Protein AF-A0A834BDW5-F1 (afdb_monomer)

Sequence (111 aa):
MMTVYPLLGYLARVQLLGHVFGDVYPSVFHVLVLNLLIVGAGVLTACFYPNIGGIIRYSGAACGLAFVFVYPALTYILALRQEGRLTWPRLLAHVAIIVLGLANLIVQFFL

Secondary structure (DSSP, 8-state):
-TTHHHHHHHHHHHHHHHHHHSSS-S-HHHHHHHHHHHHHHHHHHHHH---HHHHHHHHHHHHHIIIIIIHHHHHHHHHHHHTT---HHHHHHHHHHHHHHHHHHHHHHH-

Structure (mmCIF, N/CA/C/O backbone):
data_AF-A0A834BDW5-F1
#
_entry.id   AF-A0A834BDW5-F1
#
loop_
_atom_site.group_PDB
_atom_site.id
_atom_site.type_symbol
_atom_site.label_atom_id
_atom_site.label_alt_id
_atom_site.label_comp_id
_atom_site.label_asym_id
_atom_site.label_entity_id
_atom_site.label_seq_id
_atom_site.pdbx_PDB_ins_code
_atom_site.Cartn_x
_atom_site.Cartn_y
_atom_site.Cartn_z
_atom_site.occupancy
_atom_site.B_iso_or_equiv
_atom_site.auth_seq_id
_atom_site.auth_comp_id
_atom_site.auth_asym_id
_atom_site.auth_atom_id
_atom_site.pdbx_PDB_model_num
ATOM 1 N N . MET A 1 1 ? 20.596 3.067 -2.665 1.00 66.50 1 MET A N 1
ATOM 2 C CA . MET A 1 1 ? 19.488 2.267 -3.241 1.00 66.50 1 MET A CA 1
ATOM 3 C C . MET A 1 1 ? 19.909 0.874 -3.706 1.00 66.50 1 MET A C 1
ATOM 5 O O . MET A 1 1 ? 19.117 -0.040 -3.532 1.00 66.50 1 MET A O 1
ATOM 9 N N . MET A 1 2 ? 21.134 0.674 -4.211 1.00 78.12 2 MET A N 1
ATOM 10 C CA . MET A 1 2 ? 21.597 -0.626 -4.739 1.00 78.12 2 MET A CA 1
ATOM 11 C C . MET A 1 2 ? 21.496 -1.811 -3.760 1.00 78.12 2 MET A C 1
ATOM 13 O O . MET A 1 2 ? 21.253 -2.928 -4.191 1.00 78.12 2 MET A O 1
ATOM 17 N N . THR A 1 3 ? 21.634 -1.583 -2.452 1.00 83.38 3 THR A N 1
ATOM 18 C CA . THR A 1 3 ? 21.547 -2.640 -1.426 1.00 83.38 3 THR A CA 1
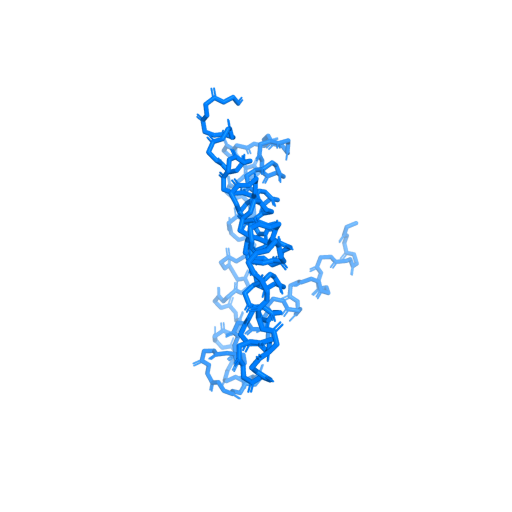ATOM 19 C C . THR A 1 3 ? 20.142 -2.833 -0.851 1.00 83.38 3 THR A C 1
ATOM 21 O O . THR A 1 3 ? 19.814 -3.916 -0.382 1.00 83.38 3 THR A O 1
ATOM 24 N N . VAL A 1 4 ? 19.291 -1.804 -0.910 1.00 88.69 4 VAL A N 1
ATOM 25 C CA . VAL A 1 4 ? 17.928 -1.832 -0.345 1.00 88.69 4 VAL A CA 1
ATOM 26 C C . VAL A 1 4 ? 16.918 -2.357 -1.364 1.00 88.69 4 VAL A C 1
ATOM 28 O O . VAL A 1 4 ? 15.979 -3.061 -1.003 1.00 88.69 4 VAL A O 1
ATOM 31 N N . TYR A 1 5 ? 17.125 -2.061 -2.649 1.00 86.06 5 TYR A N 1
ATOM 32 C CA . TYR A 1 5 ? 16.224 -2.485 -3.719 1.00 86.06 5 TYR A CA 1
ATOM 33 C C . TYR A 1 5 ? 16.067 -4.016 -3.817 1.00 86.06 5 TYR A C 1
ATOM 35 O O . TYR A 1 5 ? 14.925 -4.476 -3.866 1.00 86.06 5 TYR A O 1
ATOM 43 N N . PRO A 1 6 ? 17.142 -4.832 -3.745 1.00 85.75 6 PRO A N 1
ATOM 44 C CA . PRO A 1 6 ? 17.005 -6.289 -3.747 1.00 85.75 6 PRO A CA 1
ATOM 45 C C . PRO A 1 6 ? 16.208 -6.816 -2.549 1.00 85.75 6 PRO A C 1
ATOM 47 O O . PRO A 1 6 ? 15.434 -7.759 -2.690 1.00 85.75 6 PRO A O 1
ATOM 50 N N . LEU A 1 7 ? 16.359 -6.187 -1.378 1.00 87.25 7 LEU A N 1
ATOM 51 C CA . LEU A 1 7 ? 15.644 -6.578 -0.164 1.00 87.25 7 LEU A CA 1
ATOM 52 C C . LEU A 1 7 ? 14.143 -6.270 -0.267 1.00 87.25 7 LEU A C 1
ATOM 54 O O . LEU A 1 7 ? 13.320 -7.126 0.050 1.00 87.25 7 LEU A O 1
ATOM 58 N N . LEU A 1 8 ? 13.775 -5.091 -0.779 1.00 86.56 8 LEU A N 1
ATOM 59 C CA . LEU A 1 8 ? 12.374 -4.740 -1.041 1.00 86.56 8 LEU A CA 1
ATOM 60 C C . LEU A 1 8 ? 11.747 -5.645 -2.112 1.00 86.56 8 LEU A C 1
ATOM 62 O O . LEU A 1 8 ? 10.621 -6.109 -1.939 1.00 86.56 8 LEU A O 1
ATOM 66 N N . GLY A 1 9 ? 12.489 -5.949 -3.183 1.00 84.44 9 GLY A N 1
ATOM 67 C CA . GLY A 1 9 ? 12.050 -6.892 -4.214 1.00 84.44 9 GLY A CA 1
ATOM 68 C C . GLY A 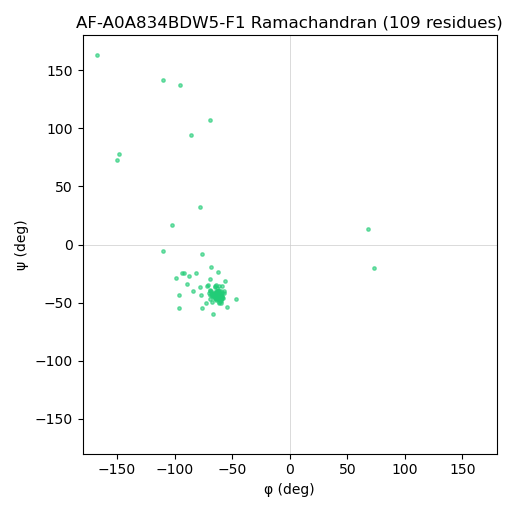1 9 ? 11.818 -8.298 -3.656 1.00 84.44 9 GLY A C 1
ATOM 69 O O . GLY A 1 9 ? 10.817 -8.939 -3.976 1.00 84.44 9 GLY A O 1
ATOM 70 N N . TYR A 1 10 ? 12.690 -8.758 -2.755 1.00 84.50 10 TYR A N 1
ATOM 71 C CA . TYR A 1 10 ? 12.510 -10.032 -2.063 1.00 84.50 10 TYR A CA 1
ATOM 72 C C . TYR A 1 10 ? 11.249 -10.048 -1.185 1.00 84.50 10 TYR A C 1
ATOM 74 O O . TYR A 1 10 ? 10.481 -11.008 -1.250 1.00 84.50 10 TYR A O 1
ATOM 82 N N . LEU A 1 11 ? 10.990 -8.985 -0.414 1.00 86.06 11 LEU A N 1
ATOM 83 C CA . LEU A 1 11 ? 9.781 -8.872 0.413 1.00 86.06 11 LEU A CA 1
ATOM 84 C C . LEU A 1 11 ? 8.502 -8.918 -0.434 1.00 86.06 11 LEU A C 1
ATOM 86 O O . LEU A 1 11 ? 7.605 -9.709 -0.139 1.00 86.06 11 LEU A O 1
ATOM 90 N N . ALA A 1 12 ? 8.451 -8.138 -1.518 1.00 83.19 12 ALA A N 1
ATOM 91 C CA . ALA A 1 12 ? 7.312 -8.126 -2.435 1.00 83.19 12 ALA A CA 1
ATOM 92 C C . ALA A 1 12 ? 7.067 -9.511 -3.051 1.00 83.19 12 ALA A C 1
ATOM 94 O O . ALA A 1 12 ? 5.930 -9.980 -3.109 1.00 83.19 12 ALA A O 1
ATOM 95 N N . ARG A 1 13 ? 8.141 -10.205 -3.451 1.00 82.12 13 ARG A N 1
ATOM 96 C CA . ARG A 1 13 ? 8.068 -11.569 -3.984 1.00 82.12 13 ARG A CA 1
ATOM 97 C C . ARG A 1 13 ? 7.458 -12.541 -2.978 1.00 82.12 13 ARG A C 1
ATOM 99 O O . ARG A 1 13 ? 6.564 -13.294 -3.346 1.00 82.12 13 ARG A O 1
ATOM 106 N N . VAL A 1 14 ? 7.955 -12.557 -1.740 1.00 81.50 14 VAL A N 1
ATOM 107 C CA . VAL A 1 14 ? 7.484 -13.488 -0.700 1.00 81.50 14 VAL A CA 1
ATOM 108 C C . VAL A 1 14 ? 6.013 -13.238 -0.373 1.00 81.50 14 VAL A C 1
ATOM 110 O O . VAL A 1 14 ? 5.251 -14.193 -0.259 1.00 81.50 14 VAL A O 1
ATOM 113 N N . GLN A 1 15 ? 5.597 -11.972 -0.285 1.00 82.44 15 GLN A N 1
ATOM 114 C CA . GLN A 1 15 ? 4.205 -11.612 -0.007 1.00 82.44 15 GLN A CA 1
ATOM 115 C C . GLN A 1 15 ? 3.263 -11.984 -1.161 1.00 82.44 15 GLN A C 1
ATOM 117 O O . GLN A 1 15 ? 2.207 -12.564 -0.919 1.00 82.44 15 GLN A O 1
ATOM 122 N N . LEU A 1 16 ? 3.645 -11.703 -2.412 1.00 78.50 16 LEU A N 1
ATOM 123 C CA . LEU A 1 16 ? 2.811 -12.000 -3.581 1.00 78.50 16 LEU A CA 1
ATOM 124 C C . LEU A 1 16 ? 2.755 -13.498 -3.893 1.00 78.50 16 LEU A C 1
ATOM 126 O O . LEU A 1 16 ? 1.667 -14.046 -4.045 1.00 78.50 16 LEU A O 1
ATOM 130 N N . LEU A 1 17 ? 3.904 -14.177 -3.968 1.00 77.06 17 LEU A N 1
ATOM 131 C CA . LEU A 1 17 ? 3.938 -15.610 -4.282 1.00 77.06 17 LEU A CA 1
ATOM 132 C C . LEU A 1 17 ? 3.356 -16.446 -3.143 1.00 77.06 17 LEU A C 1
ATOM 134 O O . LEU A 1 17 ? 2.587 -17.362 -3.417 1.00 77.06 17 LEU A O 1
ATOM 138 N N . GLY A 1 18 ? 3.633 -16.088 -1.886 1.00 75.12 18 GLY A N 1
ATOM 139 C CA . GLY A 1 18 ? 3.048 -16.772 -0.735 1.00 75.12 18 GLY A CA 1
ATOM 140 C C . GLY A 1 18 ? 1.525 -16.634 -0.675 1.00 75.12 18 GLY A C 1
ATOM 141 O O . GLY A 1 18 ? 0.845 -17.601 -0.349 1.00 75.12 18 GLY A O 1
ATOM 142 N N . HIS A 1 19 ? 0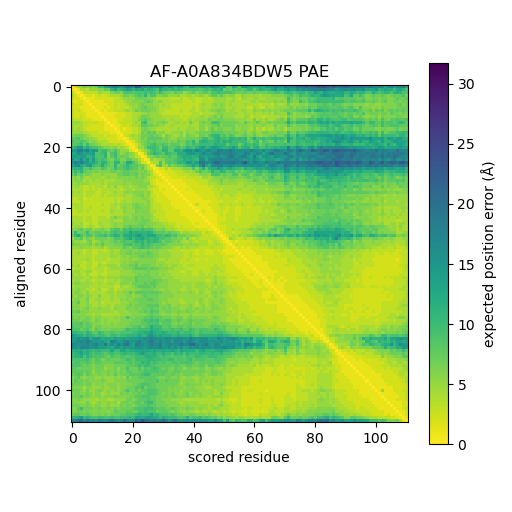.968 -15.472 -1.038 1.00 76.88 19 HIS A N 1
ATOM 143 C CA . HIS A 1 19 ? -0.485 -15.281 -1.036 1.00 76.88 19 HIS A CA 1
ATOM 144 C C . HIS A 1 19 ? -1.187 -15.923 -2.243 1.00 76.88 19 HIS A C 1
ATOM 146 O O . HIS A 1 19 ? -2.284 -16.451 -2.092 1.00 76.88 19 HIS A O 1
ATOM 152 N N . VAL A 1 20 ? -0.572 -15.894 -3.433 1.00 75.44 20 VAL A N 1
ATOM 153 C CA . VAL A 1 20 ? -1.190 -16.408 -4.671 1.00 75.44 20 VAL A CA 1
ATOM 154 C C . VAL A 1 20 ? -1.005 -17.918 -4.834 1.00 75.44 20 VAL A C 1
ATOM 156 O O . VAL A 1 20 ? -1.929 -18.598 -5.269 1.00 75.44 20 VAL A O 1
ATOM 159 N N . PHE A 1 21 ? 0.173 -18.448 -4.501 1.00 68.31 21 PHE A N 1
ATOM 160 C CA . PHE A 1 21 ? 0.532 -19.847 -4.760 1.00 68.31 21 PHE A CA 1
ATOM 161 C C . PHE A 1 21 ? 0.638 -20.703 -3.494 1.00 68.31 21 PHE A C 1
ATOM 163 O O . PHE A 1 21 ? 0.838 -21.907 -3.611 1.00 68.31 21 PHE A O 1
ATOM 170 N N . GLY A 1 22 ? 0.526 -20.124 -2.293 1.00 67.75 22 GLY A N 1
ATOM 171 C CA . GLY A 1 22 ? 0.648 -20.846 -1.017 1.00 67.75 22 GLY A CA 1
ATOM 172 C C . GLY A 1 22 ? 2.079 -21.265 -0.656 1.00 67.75 22 GLY A C 1
ATOM 173 O O . GLY A 1 22 ? 2.378 -21.448 0.520 1.00 67.75 22 GLY A O 1
ATOM 174 N N . ASP A 1 23 ? 2.976 -21.330 -1.642 1.00 68.38 23 ASP A N 1
ATOM 175 C CA . ASP A 1 23 ? 4.394 -21.626 -1.473 1.00 68.38 23 ASP A CA 1
ATOM 176 C C . ASP A 1 23 ? 5.277 -20.403 -1.733 1.00 68.38 23 ASP A C 1
ATOM 178 O O . ASP A 1 23 ? 5.081 -19.616 -2.661 1.00 68.38 23 ASP A O 1
ATOM 182 N N . VAL A 1 24 ? 6.330 -20.272 -0.923 1.00 63.19 24 VAL A N 1
ATOM 183 C CA . VAL A 1 24 ? 7.291 -19.155 -0.988 1.00 63.19 24 VAL A CA 1
ATOM 184 C C . VAL A 1 24 ? 8.147 -19.203 -2.266 1.00 63.19 24 VAL A C 1
ATOM 186 O O . VAL A 1 24 ? 8.735 -18.193 -2.671 1.00 63.19 24 VAL A O 1
ATOM 189 N N . TYR A 1 25 ? 8.222 -20.365 -2.922 1.00 62.88 25 TYR A N 1
ATOM 190 C CA . TYR A 1 25 ? 9.007 -20.566 -4.137 1.00 62.88 25 TYR A CA 1
ATOM 191 C C . TYR A 1 25 ? 8.364 -21.605 -5.075 1.00 62.88 25 TYR A C 1
ATOM 193 O O . TYR A 1 25 ? 8.820 -22.744 -5.131 1.00 62.88 25 TYR A O 1
ATOM 201 N N . PRO A 1 26 ? 7.319 -21.232 -5.835 1.00 63.62 26 PRO A N 1
ATOM 202 C CA . PRO A 1 26 ? 6.621 -22.182 -6.697 1.00 63.62 26 PRO A CA 1
ATOM 203 C C . PRO A 1 26 ? 7.475 -22.620 -7.903 1.00 63.62 26 PRO A C 1
ATOM 205 O O . PRO A 1 26 ? 7.501 -23.796 -8.244 1.00 63.62 26 PRO A O 1
ATOM 208 N N . SER A 1 27 ? 8.212 -21.706 -8.558 1.00 73.06 27 SER A N 1
ATOM 209 C CA . SER A 1 27 ? 9.230 -22.057 -9.572 1.00 73.06 27 SER A CA 1
ATOM 210 C C . SER A 1 27 ? 10.135 -20.872 -9.946 1.00 73.06 27 SER A C 1
ATOM 212 O O . SER A 1 27 ? 9.761 -19.709 -9.768 1.00 73.06 27 SER A O 1
ATOM 214 N N . VAL A 1 28 ? 11.280 -21.167 -10.577 1.00 76.19 28 VAL A N 1
ATOM 215 C CA . VAL A 1 28 ? 12.218 -20.169 -11.133 1.00 76.19 28 VAL A CA 1
ATOM 216 C C . VAL A 1 28 ? 11.537 -19.251 -12.158 1.00 76.19 28 VAL A C 1
ATOM 218 O O . VAL A 1 28 ? 11.773 -18.045 -12.151 1.00 76.19 28 VAL A O 1
ATOM 221 N N . PHE A 1 29 ? 10.657 -19.794 -13.009 1.00 79.38 29 PHE A N 1
ATOM 222 C CA . PHE A 1 29 ? 9.988 -19.026 -14.066 1.00 79.38 29 PHE A CA 1
ATOM 223 C C . PHE A 1 29 ? 9.026 -17.978 -13.494 1.00 79.38 29 PHE A C 1
ATOM 225 O O . PHE A 1 29 ? 9.052 -16.822 -13.906 1.00 79.38 29 PHE A O 1
ATOM 232 N N . HIS A 1 30 ? 8.241 -18.351 -12.480 1.00 77.00 30 HIS A N 1
ATOM 233 C CA . HIS A 1 30 ? 7.305 -17.436 -11.818 1.00 77.00 30 HIS A CA 1
ATOM 234 C C . HIS A 1 30 ? 8.038 -16.274 -11.136 1.00 77.00 30 HIS A C 1
ATOM 236 O O . HIS A 1 30 ? 7.613 -15.122 -11.220 1.00 77.00 30 HIS A O 1
ATOM 242 N N . VAL A 1 31 ? 9.183 -16.564 -10.511 1.00 80.44 31 VAL A N 1
ATOM 243 C CA . VAL A 1 31 ? 10.035 -15.540 -9.894 1.00 80.44 31 VAL A CA 1
ATOM 244 C C . VAL A 1 31 ? 10.658 -14.621 -10.945 1.00 80.44 31 VAL A C 1
ATOM 246 O O . VAL A 1 31 ? 10.700 -13.407 -10.747 1.00 80.44 31 VAL A O 1
ATOM 249 N N . LEU A 1 32 ? 11.131 -15.178 -12.062 1.00 83.88 32 LEU A N 1
ATOM 250 C CA . LEU A 1 32 ? 11.765 -14.410 -13.131 1.00 83.88 32 LEU A CA 1
ATOM 251 C C . LEU A 1 32 ? 10.775 -13.460 -13.811 1.00 83.88 32 LEU A C 1
ATOM 253 O O . LEU A 1 32 ? 11.101 -12.290 -13.999 1.00 83.88 32 LEU A O 1
ATOM 257 N N . VAL A 1 33 ? 9.558 -13.927 -14.102 1.00 86.69 33 VAL A N 1
ATOM 258 C CA . VAL A 1 33 ? 8.487 -13.087 -14.660 1.00 86.69 33 VAL A CA 1
ATOM 259 C C . VAL A 1 33 ? 8.134 -11.949 -13.701 1.00 86.69 33 VAL A C 1
ATOM 261 O O . VAL A 1 33 ? 8.086 -10.795 -14.121 1.00 86.69 33 VAL A O 1
ATOM 264 N N . LEU A 1 34 ? 7.954 -12.235 -12.408 1.00 84.88 34 LEU A N 1
ATOM 265 C CA . LEU A 1 34 ? 7.614 -11.213 -11.414 1.00 84.88 34 LEU A CA 1
ATOM 266 C C . LEU A 1 34 ? 8.718 -10.153 -11.269 1.00 84.88 34 LEU A C 1
ATOM 268 O O . LEU A 1 34 ? 8.429 -8.958 -11.266 1.00 84.88 34 LEU A O 1
ATOM 272 N N . ASN A 1 35 ? 9.984 -10.570 -11.222 1.00 87.00 35 ASN A N 1
ATOM 273 C CA . ASN A 1 35 ? 11.111 -9.638 -11.172 1.00 87.00 35 ASN A CA 1
ATOM 274 C C . ASN A 1 35 ? 11.214 -8.791 -12.447 1.00 87.00 35 ASN A C 1
ATOM 276 O O . ASN A 1 35 ? 11.449 -7.585 -12.357 1.00 87.00 35 ASN A O 1
ATOM 280 N N . LEU A 1 36 ? 11.006 -9.394 -13.622 1.00 89.56 36 LEU A N 1
ATOM 281 C CA . LEU A 1 36 ? 11.017 -8.676 -14.895 1.00 89.56 36 LEU A CA 1
ATOM 282 C C . LEU A 1 36 ? 9.904 -7.623 -14.953 1.00 89.56 36 LEU A C 1
ATOM 284 O O . LEU A 1 36 ? 10.150 -6.510 -15.408 1.00 89.56 36 LEU A O 1
ATOM 288 N N . LEU A 1 37 ? 8.710 -7.943 -14.446 1.00 90.94 37 LEU A N 1
ATOM 289 C CA . LEU A 1 37 ? 7.594 -7.000 -14.364 1.00 90.94 37 LEU A CA 1
ATOM 290 C C . LEU A 1 37 ? 7.894 -5.829 -13.422 1.00 90.94 37 LEU A C 1
ATOM 292 O O . LEU A 1 37 ? 7.651 -4.684 -13.793 1.00 90.94 37 LEU A O 1
ATOM 296 N N . ILE A 1 38 ? 8.448 -6.089 -12.232 1.00 89.12 38 ILE A N 1
ATOM 297 C CA . ILE A 1 38 ? 8.779 -5.031 -11.260 1.00 89.12 38 I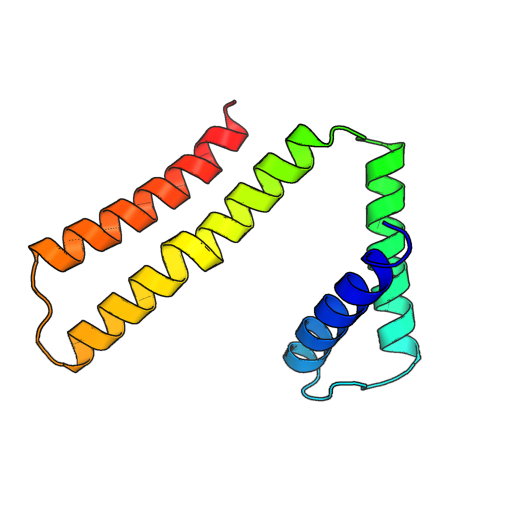LE A CA 1
ATOM 298 C C . ILE A 1 38 ? 9.849 -4.089 -11.823 1.00 89.12 38 ILE A C 1
ATOM 300 O O . ILE A 1 38 ? 9.692 -2.867 -11.771 1.00 89.12 38 ILE A O 1
ATOM 304 N N . VAL A 1 39 ? 10.928 -4.647 -12.379 1.00 91.19 39 VAL A N 1
ATOM 305 C CA . VAL A 1 39 ? 12.008 -3.850 -12.977 1.00 91.19 39 VAL A CA 1
ATOM 306 C C . VAL A 1 39 ? 11.498 -3.109 -14.214 1.00 91.19 39 VAL A C 1
ATOM 308 O O . VAL A 1 39 ? 11.745 -1.914 -14.349 1.00 91.19 39 VAL A O 1
ATOM 311 N N . GLY A 1 40 ? 10.737 -3.784 -15.078 1.00 92.56 40 GLY A N 1
ATOM 312 C CA . GLY A 1 40 ? 10.145 -3.200 -16.280 1.00 92.56 40 GLY A CA 1
ATOM 313 C C . GLY A 1 40 ? 9.209 -2.034 -15.970 1.00 92.56 40 GLY A C 1
ATOM 314 O O . GLY A 1 40 ? 9.356 -0.970 -16.565 1.00 92.56 40 GLY A O 1
ATOM 315 N N . ALA A 1 41 ? 8.310 -2.184 -14.993 1.00 90.88 41 ALA A N 1
ATOM 316 C CA . ALA A 1 41 ? 7.445 -1.097 -14.538 1.00 90.88 41 ALA A CA 1
ATOM 317 C C . ALA A 1 41 ? 8.266 0.099 -14.030 1.00 90.88 41 ALA A C 1
ATOM 319 O O . ALA A 1 41 ? 8.003 1.232 -14.425 1.00 90.88 41 ALA A O 1
ATOM 320 N N . GLY A 1 42 ? 9.310 -0.152 -13.231 1.00 89.06 42 GLY A N 1
ATOM 321 C CA . GLY A 1 4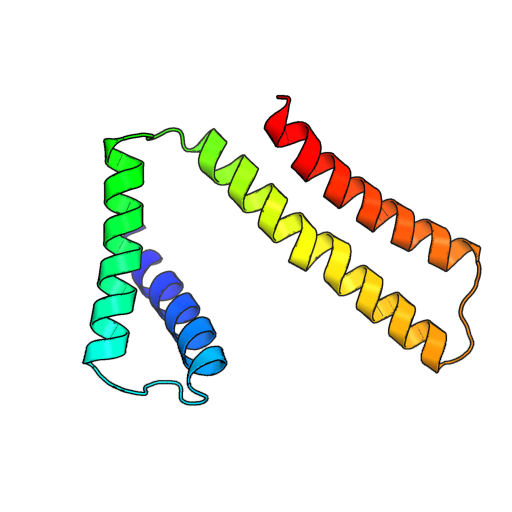2 ? 10.210 0.897 -12.748 1.00 89.06 42 GLY A CA 1
ATOM 322 C C . GLY A 1 42 ? 10.928 1.648 -13.875 1.00 89.06 42 GLY A C 1
ATOM 323 O O . GLY A 1 42 ? 10.973 2.878 -13.860 1.00 89.06 42 GLY A O 1
ATOM 324 N N . VAL A 1 43 ? 11.445 0.927 -14.874 1.00 92.88 43 VAL A N 1
ATOM 325 C CA . VAL A 1 43 ? 12.105 1.521 -16.048 1.00 92.88 43 VAL A CA 1
ATOM 326 C C . VAL A 1 43 ? 11.113 2.335 -16.880 1.00 92.88 43 VAL A C 1
ATOM 328 O O . VAL A 1 43 ? 11.412 3.472 -17.236 1.00 92.88 43 VAL A O 1
ATOM 331 N N . LEU A 1 44 ? 9.912 1.808 -17.139 1.00 93.62 44 LEU A N 1
ATOM 332 C CA . LEU A 1 44 ? 8.872 2.525 -17.884 1.00 93.62 44 LEU A CA 1
ATOM 333 C C . LEU A 1 44 ? 8.472 3.824 -17.179 1.00 93.62 44 LEU A C 1
ATOM 335 O O . LEU A 1 44 ? 8.416 4.876 -17.814 1.00 93.62 44 LEU A O 1
ATOM 339 N N . THR A 1 45 ? 8.244 3.779 -15.865 1.00 89.38 45 THR A N 1
ATOM 340 C CA . THR A 1 45 ? 7.934 4.983 -15.087 1.00 89.38 45 THR A CA 1
ATOM 341 C C . THR A 1 45 ? 9.088 5.985 -15.123 1.00 89.38 45 THR A C 1
ATOM 343 O O . THR A 1 45 ? 8.845 7.175 -15.309 1.00 89.38 45 THR A O 1
ATOM 346 N N . ALA A 1 46 ? 10.339 5.527 -15.026 1.00 90.06 46 ALA A N 1
ATOM 347 C CA . ALA A 1 46 ? 11.506 6.402 -15.116 1.00 90.06 46 ALA A CA 1
ATOM 348 C C . ALA A 1 46 ? 11.656 7.068 -16.498 1.00 90.06 46 ALA A C 1
ATOM 350 O O . ALA A 1 46 ? 12.056 8.228 -16.568 1.00 90.06 46 ALA A O 1
ATOM 351 N N . CYS A 1 47 ? 11.320 6.367 -17.585 1.00 92.75 47 CYS A N 1
ATOM 352 C CA . CYS A 1 47 ? 11.413 6.905 -18.943 1.00 92.75 47 CYS A CA 1
ATOM 353 C C . CYS A 1 47 ? 10.264 7.862 -19.292 1.00 92.75 47 CYS A C 1
ATOM 355 O O . CYS A 1 47 ? 10.509 8.898 -19.905 1.00 92.75 47 CYS A O 1
ATOM 357 N N . PHE A 1 48 ? 9.022 7.522 -18.933 1.00 91.00 48 PHE A N 1
ATOM 358 C CA . PHE A 1 48 ? 7.837 8.254 -19.397 1.00 91.00 48 PHE A CA 1
ATOM 359 C C . PHE A 1 48 ? 7.295 9.278 -18.393 1.00 91.00 48 PHE A C 1
ATOM 361 O O . PHE A 1 48 ? 6.697 10.268 -18.809 1.00 91.00 48 PHE A O 1
ATOM 368 N N . TYR A 1 49 ? 7.475 9.069 -17.084 1.00 85.44 49 TYR A N 1
ATOM 369 C CA . TYR A 1 49 ? 6.917 9.956 -16.057 1.00 85.44 49 TYR A CA 1
ATOM 370 C C . TYR A 1 49 ? 7.787 10.005 -14.783 1.00 85.44 49 TYR A C 1
ATOM 372 O O . TYR A 1 49 ? 7.400 9.482 -13.734 1.00 85.44 49 TYR A O 1
ATOM 380 N N . PRO A 1 50 ? 8.960 10.669 -14.826 1.00 86.38 50 PRO A N 1
ATOM 381 C CA . PRO A 1 50 ? 9.906 10.728 -13.708 1.00 86.38 50 PRO A CA 1
ATOM 382 C C . PRO A 1 50 ? 9.499 11.728 -12.603 1.00 86.38 50 PRO A C 1
ATOM 384 O O . PRO A 1 50 ? 10.352 12.336 -11.955 1.00 86.38 50 PRO A O 1
ATOM 387 N N . ASN A 1 51 ? 8.200 11.932 -12.358 1.00 89.69 51 ASN A N 1
ATOM 388 C CA . ASN A 1 51 ? 7.733 12.784 -11.264 1.00 89.69 51 ASN A CA 1
ATOM 389 C C . ASN A 1 51 ? 7.642 11.980 -9.958 1.00 89.69 51 ASN A C 1
ATOM 391 O O . ASN A 1 51 ? 6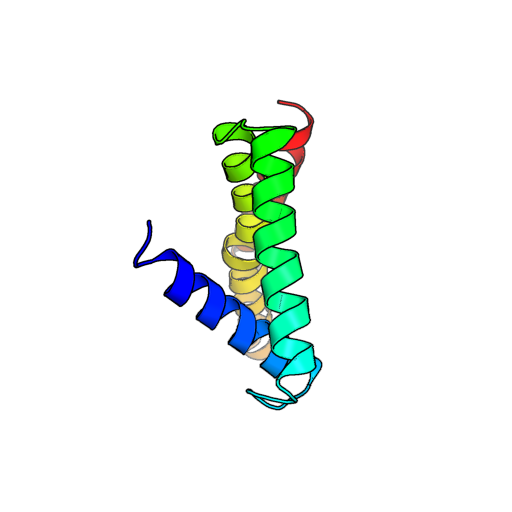.623 11.360 -9.644 1.00 89.69 51 ASN A O 1
ATOM 395 N N . ILE A 1 52 ? 8.720 12.040 -9.176 1.00 87.94 52 ILE A N 1
ATOM 396 C CA . ILE A 1 52 ? 8.853 11.341 -7.891 1.00 87.94 52 ILE A CA 1
ATOM 397 C C . ILE A 1 52 ? 7.728 11.737 -6.920 1.00 87.94 52 ILE A C 1
ATOM 399 O O . ILE A 1 52 ? 7.154 10.876 -6.254 1.00 87.94 52 ILE A O 1
ATOM 403 N N . GLY A 1 53 ? 7.375 13.025 -6.861 1.00 88.69 53 GLY A N 1
ATOM 404 C CA . GLY A 1 53 ? 6.338 13.531 -5.960 1.00 88.69 53 GLY A CA 1
ATOM 405 C C . GLY A 1 53 ? 4.955 12.964 -6.280 1.00 88.69 53 GLY A C 1
ATOM 406 O O . GLY A 1 53 ? 4.234 12.560 -5.369 1.00 88.69 53 GLY A O 1
ATOM 407 N N . GLY A 1 54 ? 4.610 12.864 -7.566 1.00 87.88 54 GLY A N 1
ATOM 408 C CA . GLY A 1 54 ? 3.357 12.251 -8.008 1.00 87.88 54 GLY A CA 1
ATOM 409 C C . GLY A 1 54 ? 3.271 10.779 -7.608 1.00 87.88 54 GLY A C 1
ATOM 410 O O . GLY A 1 54 ? 2.302 10.366 -6.974 1.00 87.88 54 GLY A O 1
ATOM 411 N N . ILE A 1 55 ? 4.319 10.003 -7.900 1.00 90.44 55 ILE A N 1
ATOM 412 C CA . ILE A 1 55 ? 4.364 8.568 -7.577 1.00 90.44 55 ILE A CA 1
ATOM 413 C C . ILE A 1 55 ? 4.206 8.346 -6.067 1.00 90.44 55 ILE A C 1
ATOM 415 O O . ILE A 1 55 ? 3.413 7.502 -5.648 1.00 90.44 55 ILE A O 1
ATOM 419 N N . ILE A 1 56 ? 4.915 9.127 -5.245 1.00 92.12 56 ILE A N 1
ATOM 420 C CA . ILE A 1 56 ? 4.854 9.007 -3.783 1.00 92.12 56 ILE A CA 1
ATOM 421 C C . ILE A 1 56 ? 3.477 9.415 -3.244 1.00 92.12 56 ILE A C 1
ATOM 423 O O . ILE A 1 56 ? 2.945 8.706 -2.392 1.00 92.12 56 ILE A O 1
ATOM 427 N N . ARG A 1 57 ? 2.876 10.510 -3.733 1.00 92.44 57 ARG A N 1
ATOM 428 C CA . ARG A 1 57 ? 1.550 10.967 -3.275 1.00 92.44 57 ARG A CA 1
ATOM 429 C C . ARG A 1 57 ? 0.468 9.930 -3.562 1.00 92.44 57 ARG A C 1
ATOM 431 O O . ARG A 1 57 ? -0.264 9.561 -2.648 1.00 92.44 57 ARG A O 1
ATOM 438 N N . TYR A 1 58 ? 0.394 9.424 -4.793 1.00 92.06 58 TYR A N 1
ATOM 439 C CA . TYR A 1 58 ? -0.626 8.443 -5.171 1.00 92.06 58 TYR A CA 1
ATOM 440 C C . TYR A 1 58 ? -0.405 7.084 -4.504 1.00 92.06 58 TYR A C 1
ATOM 442 O O . TYR A 1 58 ? -1.340 6.530 -3.925 1.00 92.06 58 TYR A O 1
ATOM 450 N N . SER A 1 59 ? 0.831 6.570 -4.528 1.00 91.62 59 SER A N 1
ATOM 451 C CA . SER A 1 59 ? 1.165 5.299 -3.874 1.00 91.62 59 SER A CA 1
ATOM 452 C C . SER A 1 59 ? 0.907 5.374 -2.367 1.00 91.62 59 SER A C 1
ATOM 454 O O . SER A 1 59 ? 0.226 4.512 -1.814 1.00 91.62 59 SER A O 1
ATOM 456 N N . GLY A 1 60 ? 1.360 6.454 -1.721 1.00 92.75 60 GLY A N 1
ATOM 457 C CA . GLY A 1 60 ? 1.179 6.705 -0.293 1.00 92.75 60 GLY A CA 1
ATOM 458 C C . GLY A 1 60 ? -0.281 6.892 0.118 1.00 92.75 60 GLY A C 1
ATOM 459 O O . GLY A 1 60 ? -0.698 6.355 1.141 1.00 92.75 60 GLY A O 1
ATOM 460 N N . ALA A 1 61 ? -1.084 7.608 -0.674 1.00 92.94 61 ALA A N 1
ATOM 461 C CA . ALA A 1 61 ? -2.506 7.783 -0.388 1.00 92.94 61 ALA A CA 1
ATOM 462 C C . ALA A 1 61 ? -3.284 6.465 -0.527 1.00 92.94 61 ALA A C 1
ATOM 464 O O . ALA A 1 61 ? -4.095 6.143 0.342 1.00 92.94 61 ALA A O 1
ATOM 465 N N . ALA A 1 62 ? -3.009 5.677 -1.572 1.00 93.06 62 ALA A N 1
ATOM 466 C CA . ALA A 1 62 ? -3.675 4.396 -1.796 1.00 93.06 62 ALA A CA 1
ATOM 467 C C . ALA A 1 62 ? -3.304 3.354 -0.726 1.00 93.06 62 ALA A C 1
ATOM 469 O O . ALA A 1 62 ? -4.191 2.742 -0.124 1.00 93.06 62 ALA A O 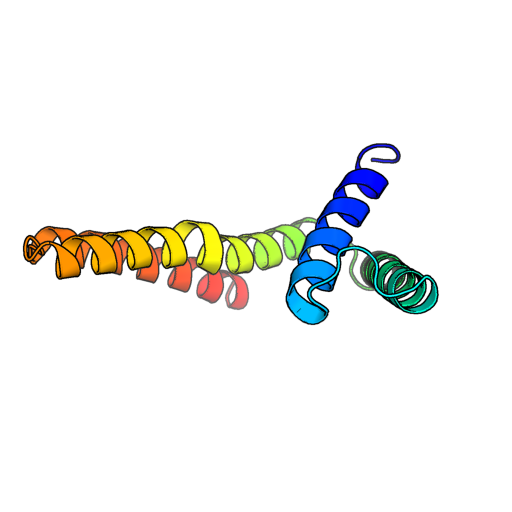1
ATOM 470 N N . CYS A 1 63 ? -2.009 3.171 -0.441 1.00 92.38 63 CYS A N 1
ATOM 471 C CA . CYS A 1 63 ? -1.573 2.211 0.576 1.00 92.38 63 CYS A CA 1
ATOM 472 C C . CYS A 1 63 ? -1.909 2.687 2.000 1.00 92.38 63 CYS A C 1
ATOM 474 O O . CYS A 1 63 ? -2.297 1.874 2.840 1.00 92.38 63 CYS A O 1
ATOM 476 N N . GLY A 1 64 ? -1.844 3.997 2.256 1.00 92.50 64 GLY A N 1
ATOM 477 C CA . GLY A 1 64 ? -2.234 4.611 3.522 1.00 92.50 64 GLY A CA 1
ATOM 478 C C . GLY A 1 64 ? -3.720 4.428 3.820 1.00 92.50 64 GLY A C 1
ATOM 479 O O . GLY A 1 64 ? -4.077 4.049 4.935 1.00 92.50 64 GLY A O 1
ATOM 480 N N . LEU A 1 65 ? -4.594 4.606 2.825 1.00 93.38 65 LEU A N 1
ATOM 481 C CA . LEU A 1 65 ? -6.024 4.330 2.976 1.00 93.38 65 LEU A CA 1
ATOM 482 C C . LEU A 1 65 ? -6.262 2.902 3.474 1.00 93.38 65 LEU A C 1
ATOM 484 O O . LEU A 1 65 ? -6.924 2.714 4.493 1.00 93.38 65 LEU A O 1
ATOM 488 N N . ALA A 1 66 ? -5.700 1.909 2.784 1.00 91.75 66 ALA A N 1
ATOM 489 C CA . ALA A 1 66 ? -5.917 0.511 3.125 1.00 91.75 66 ALA A CA 1
ATOM 490 C C . ALA A 1 66 ? -5.291 0.147 4.480 1.00 91.75 66 ALA A C 1
ATOM 492 O O . ALA A 1 66 ? -6.005 -0.262 5.394 1.00 91.75 66 ALA A O 1
ATOM 493 N N . PHE A 1 67 ? -3.973 0.314 4.626 1.00 91.31 67 PHE A N 1
ATOM 494 C CA . PHE A 1 67 ? -3.222 -0.253 5.750 1.00 91.31 67 PHE A CA 1
ATOM 495 C C . PHE A 1 67 ? -3.175 0.635 6.995 1.00 91.31 67 PHE A C 1
ATOM 497 O O . PHE A 1 67 ? -3.049 0.104 8.096 1.00 91.31 67 PHE A O 1
ATOM 504 N N . VAL A 1 68 ? -3.279 1.959 6.852 1.00 92.62 68 VAL A N 1
ATOM 505 C CA . VAL A 1 68 ? -3.178 2.895 7.988 1.00 92.62 68 VAL A CA 1
ATOM 506 C C . VAL A 1 68 ? -4.557 3.281 8.512 1.00 92.62 68 VAL A C 1
ATOM 508 O O . VAL A 1 68 ? -4.764 3.294 9.723 1.00 92.62 68 VAL A O 1
ATOM 511 N N . PHE A 1 69 ? -5.513 3.565 7.625 1.00 91.50 69 PHE A N 1
ATOM 512 C CA . PHE A 1 69 ? -6.830 4.062 8.035 1.00 91.50 69 PHE A CA 1
ATOM 513 C C . PHE A 1 69 ? -7.881 2.953 8.143 1.00 91.50 69 PHE A C 1
ATOM 515 O O . PHE A 1 69 ? -8.501 2.793 9.192 1.00 91.50 69 PHE A O 1
ATOM 522 N N . VAL A 1 70 ? -8.085 2.173 7.079 1.00 92.94 70 VAL A N 1
ATOM 523 C CA . VAL A 1 70 ? -9.205 1.224 6.979 1.00 92.94 70 VAL A CA 1
ATOM 524 C C . VAL A 1 70 ? -8.973 -0.030 7.815 1.00 92.94 70 VAL A C 1
ATOM 526 O O . VAL A 1 70 ? -9.807 -0.367 8.655 1.00 92.94 70 VAL A O 1
ATOM 529 N N . TYR A 1 71 ? -7.851 -0.722 7.613 1.00 92.06 71 TYR A N 1
ATOM 530 C CA . TYR A 1 71 ? -7.608 -2.027 8.235 1.00 92.06 71 TYR A CA 1
ATOM 531 C C . TYR A 1 71 ? -7.575 -1.974 9.775 1.00 92.06 71 TYR A C 1
ATOM 533 O O . TYR A 1 71 ? -8.271 -2.773 10.412 1.00 92.06 71 TYR A O 1
ATOM 541 N N . PRO A 1 72 ? -6.859 -1.027 10.417 1.00 92.12 72 PRO A N 1
ATOM 542 C CA . PRO A 1 72 ? -6.825 -0.947 11.878 1.00 92.12 72 PRO A CA 1
ATOM 543 C C . PRO A 1 72 ? -8.178 -0.533 12.465 1.00 92.12 72 PRO A C 1
ATOM 545 O O . PRO A 1 72 ? -8.627 -1.097 13.461 1.00 92.12 72 PRO A O 1
ATOM 548 N N . ALA A 1 73 ? -8.873 0.411 11.821 1.00 91.50 73 ALA A N 1
ATOM 549 C CA . ALA A 1 73 ? -10.173 0.874 12.293 1.00 91.50 73 ALA A CA 1
ATOM 550 C C . ALA A 1 73 ? -11.247 -0.220 12.190 1.00 91.50 73 ALA A C 1
ATOM 552 O O . ALA A 1 73 ? -12.009 -0.428 13.135 1.00 91.50 73 ALA A O 1
ATOM 553 N N . LEU A 1 74 ? -11.291 -0.957 11.076 1.00 91.88 74 LEU A N 1
ATOM 554 C CA . LEU A 1 74 ? -12.241 -2.056 10.892 1.00 91.88 74 LEU A CA 1
ATOM 555 C C . LEU A 1 74 ? -11.977 -3.214 11.850 1.00 91.88 74 LEU A C 1
ATOM 557 O O . LEU A 1 74 ? -12.921 -3.709 12.465 1.00 91.88 74 LEU A O 1
ATOM 561 N N . THR A 1 75 ? -10.719 -3.635 11.999 1.00 92.44 75 THR A N 1
ATOM 562 C CA . THR A 1 75 ? -10.373 -4.729 12.921 1.00 92.44 75 THR A CA 1
ATOM 563 C C . THR A 1 75 ? -10.733 -4.370 14.363 1.00 92.44 75 THR A C 1
ATOM 565 O O . THR A 1 75 ? -11.325 -5.196 15.059 1.00 92.44 75 THR A O 1
ATOM 568 N N . TYR A 1 76 ? -10.508 -3.121 14.783 1.00 91.38 76 TYR A N 1
ATOM 569 C CA . TYR A 1 76 ? -10.927 -2.635 16.098 1.00 91.38 76 TYR A CA 1
ATOM 570 C C . TYR A 1 76 ? -12.454 -2.633 16.282 1.00 91.38 76 TYR A C 1
ATOM 572 O O . TYR A 1 76 ? -12.959 -3.123 17.293 1.00 91.38 76 TYR A O 1
ATOM 580 N N . ILE A 1 77 ? -13.215 -2.125 15.303 1.00 91.12 77 ILE A N 1
ATOM 581 C CA . ILE A 1 77 ? -14.688 -2.112 15.366 1.00 91.12 77 ILE A CA 1
ATOM 582 C C . ILE A 1 77 ? -15.249 -3.540 15.420 1.00 91.12 77 ILE A C 1
ATOM 584 O O . ILE A 1 77 ? -16.186 -3.803 16.180 1.00 91.12 77 ILE A O 1
ATOM 588 N N . LEU A 1 78 ? -14.696 -4.459 14.623 1.00 91.00 78 LEU A N 1
ATOM 589 C CA . LEU A 1 78 ? -15.108 -5.863 14.599 1.00 91.00 78 LEU A CA 1
ATOM 590 C C . LEU A 1 78 ? -14.837 -6.547 15.942 1.00 91.00 78 LEU A C 1
ATOM 592 O O . LEU A 1 78 ? -15.743 -7.189 16.473 1.00 91.00 78 LEU A O 1
ATOM 596 N N . ALA A 1 79 ? -13.649 -6.348 16.521 1.00 91.75 79 ALA A N 1
ATOM 597 C CA . ALA A 1 79 ? -13.311 -6.872 17.843 1.00 91.75 79 ALA A CA 1
ATOM 598 C C . ALA A 1 79 ? -14.272 -6.342 18.923 1.00 91.75 79 ALA A C 1
ATOM 600 O O . ALA A 1 79 ? -14.853 -7.109 19.688 1.00 91.75 79 ALA A O 1
ATOM 601 N N . LEU A 1 80 ? -14.547 -5.034 18.923 1.00 90.56 80 LEU A N 1
ATOM 602 C CA . LEU A 1 80 ? -15.424 -4.415 19.919 1.00 90.56 80 LEU A CA 1
ATOM 603 C C . LEU A 1 80 ? -16.899 -4.835 19.766 1.00 90.56 80 LEU A C 1
ATOM 605 O O . LEU A 1 80 ? -17.640 -4.888 20.752 1.00 90.56 80 LEU A O 1
ATOM 609 N N . ARG A 1 81 ? -17.328 -5.148 18.535 1.00 88.62 81 ARG A N 1
ATOM 610 C CA . ARG A 1 81 ? -18.646 -5.735 18.257 1.00 88.62 81 ARG A CA 1
ATOM 611 C C . ARG A 1 81 ? -18.744 -7.159 18.805 1.00 88.62 81 ARG A C 1
ATOM 613 O O . ARG A 1 81 ? -19.776 -7.484 19.384 1.00 88.62 81 ARG A O 1
ATOM 620 N N . GLN A 1 82 ? -17.701 -7.977 18.651 1.00 89.75 82 GLN A N 1
ATOM 621 C CA . GLN A 1 82 ? -17.66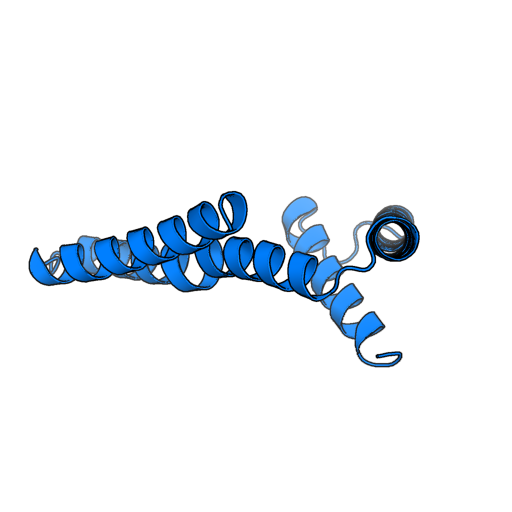1 -9.338 19.205 1.00 89.75 82 GLN A CA 1
ATOM 622 C C . GLN A 1 82 ? -17.699 -9.336 20.740 1.00 89.75 82 GLN A C 1
ATOM 624 O O . GLN A 1 82 ? -18.356 -10.185 21.332 1.00 89.75 82 GLN A O 1
ATOM 629 N N . GLU A 1 83 ? -17.081 -8.343 21.383 1.00 91.56 83 GLU A N 1
ATOM 630 C CA . GLU A 1 83 ? -17.143 -8.157 22.840 1.00 91.56 83 GLU A CA 1
ATOM 631 C C . GLU A 1 83 ? -18.475 -7.562 23.343 1.00 91.56 83 GLU A C 1
ATOM 633 O O . GLU A 1 83 ? -18.677 -7.450 24.551 1.00 91.56 83 GLU A O 1
ATOM 638 N N . GLY A 1 84 ? -19.372 -7.113 22.455 1.00 85.81 84 GLY A N 1
ATOM 639 C CA . GLY A 1 84 ? -20.622 -6.440 22.838 1.00 85.81 84 GLY A CA 1
ATOM 640 C C . GLY A 1 84 ? -20.430 -5.058 23.485 1.00 85.81 84 GLY A C 1
ATOM 641 O O . GLY A 1 84 ? -21.369 -4.498 24.044 1.00 85.81 84 GLY A O 1
ATOM 642 N N . ARG A 1 85 ? -19.225 -4.476 23.406 1.00 86.56 85 ARG A N 1
ATOM 643 C CA . ARG A 1 85 ? -18.844 -3.201 24.056 1.00 86.56 85 ARG A CA 1
ATOM 644 C C . ARG A 1 85 ? -18.827 -2.017 23.090 1.00 86.56 85 ARG A C 1
ATOM 646 O O . ARG A 1 85 ? -18.207 -0.985 23.368 1.00 86.56 85 ARG A O 1
ATOM 653 N N . LEU A 1 86 ? -19.464 -2.171 21.931 1.00 79.19 86 LEU A N 1
ATOM 654 C CA . LEU A 1 86 ? -19.471 -1.159 20.886 1.00 79.19 86 LEU A CA 1
ATOM 655 C C . LEU A 1 86 ? -20.299 0.049 21.329 1.00 79.19 86 LEU A C 1
ATOM 657 O O . LEU A 1 86 ? -21.526 0.010 21.358 1.00 79.19 86 LEU A O 1
ATOM 661 N N . THR A 1 87 ? -19.615 1.142 21.653 1.00 85.75 87 THR A N 1
ATOM 662 C CA . THR A 1 87 ? -20.259 2.416 21.965 1.00 85.75 87 THR A CA 1
ATOM 663 C C . THR A 1 87 ? -20.313 3.301 20.720 1.00 85.75 87 THR A C 1
ATOM 665 O O . THR A 1 87 ? -19.338 3.425 19.976 1.00 85.75 87 THR A O 1
ATOM 668 N N . TRP A 1 88 ? -21.455 3.960 20.512 1.00 82.88 88 TRP A N 1
ATOM 669 C CA . TRP A 1 88 ? -21.681 4.923 19.428 1.00 82.88 88 TRP A CA 1
ATOM 670 C C . TRP A 1 88 ? -20.566 5.968 19.227 1.00 82.88 88 TRP A C 1
ATOM 672 O O . TRP A 1 88 ? -20.132 6.133 18.086 1.00 82.88 88 TRP A O 1
ATOM 682 N N . PRO A 1 89 ? -20.033 6.642 20.270 1.00 87.06 89 PRO A N 1
ATOM 683 C CA . PRO A 1 89 ? -18.965 7.626 20.076 1.00 87.06 89 PRO A CA 1
ATOM 684 C C . PRO A 1 89 ? -17.666 7.006 19.547 1.00 87.06 89 PRO A C 1
ATOM 686 O O . PRO A 1 89 ? -16.984 7.611 18.721 1.00 87.06 89 PRO A O 1
ATOM 689 N N . ARG A 1 90 ? -17.327 5.780 19.970 1.00 86.12 90 ARG A N 1
ATOM 690 C CA . ARG A 1 90 ? -16.130 5.081 19.476 1.00 86.12 90 ARG A CA 1
ATOM 691 C C . ARG A 1 90 ? -16.290 4.679 18.019 1.00 86.12 90 ARG A C 1
ATOM 693 O O . ARG A 1 90 ? -15.341 4.822 17.254 1.00 86.12 90 ARG A O 1
ATOM 700 N N . LEU A 1 91 ? -17.480 4.219 17.634 1.00 89.94 91 LEU A N 1
ATOM 701 C CA . LEU A 1 91 ? -17.790 3.906 16.242 1.00 89.94 91 LEU A CA 1
ATOM 702 C C . LEU A 1 91 ? -17.639 5.149 15.358 1.00 89.94 91 LEU A C 1
ATOM 704 O O . LEU A 1 91 ? -16.944 5.094 14.348 1.00 89.94 91 LEU A O 1
ATOM 708 N N . LEU A 1 92 ? -18.230 6.273 15.770 1.00 92.50 92 LEU A N 1
ATOM 709 C CA . LEU A 1 92 ? -18.172 7.520 15.009 1.00 92.50 92 LEU A CA 1
ATOM 710 C C . LEU A 1 92 ? -16.729 8.004 14.807 1.00 92.50 92 LEU A C 1
ATOM 712 O O . LEU A 1 92 ? -16.362 8.365 13.692 1.00 92.50 92 LEU A O 1
ATOM 716 N N . ALA A 1 93 ? -15.898 7.956 15.853 1.00 91.25 93 ALA A N 1
ATOM 717 C CA . ALA A 1 93 ? -14.495 8.356 15.765 1.00 91.25 93 ALA A CA 1
ATOM 718 C C . ALA A 1 93 ? -13.707 7.515 14.742 1.00 91.25 93 ALA A C 1
ATOM 720 O O . ALA A 1 93 ? -12.983 8.065 13.916 1.00 91.25 93 ALA A O 1
ATOM 721 N N . HIS A 1 94 ? -13.881 6.191 14.744 1.00 91.44 94 HIS A N 1
ATOM 722 C CA . HIS A 1 94 ? -13.174 5.306 13.811 1.00 91.44 94 HIS A CA 1
ATOM 723 C C . HIS A 1 94 ? -13.692 5.437 12.375 1.00 91.44 94 HIS A C 1
ATOM 725 O O . HIS A 1 94 ? -12.906 5.402 11.430 1.00 91.44 94 HIS A O 1
ATOM 731 N N . VAL A 1 95 ? -14.997 5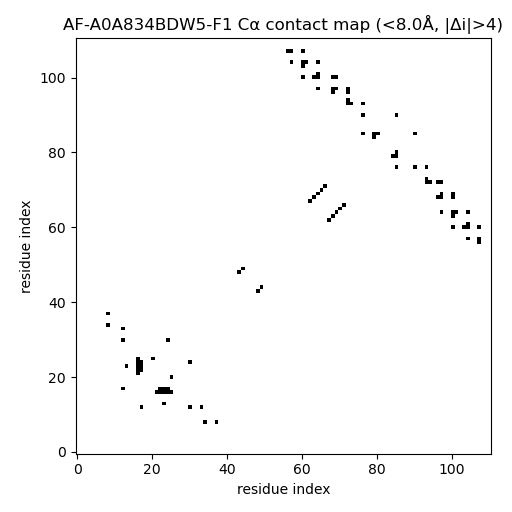.655 12.195 1.00 92.62 95 VAL A N 1
ATOM 732 C CA . VAL A 1 95 ? -15.568 5.951 10.874 1.00 92.62 95 VAL A CA 1
ATOM 733 C C . VAL A 1 95 ? -15.033 7.282 10.338 1.00 92.62 95 VAL A C 1
ATOM 735 O O . VAL A 1 95 ? -14.665 7.351 9.168 1.00 92.62 95 VAL A O 1
ATOM 738 N N . ALA A 1 96 ? -14.902 8.313 11.178 1.00 93.25 96 ALA A N 1
ATOM 739 C CA . ALA A 1 96 ? -14.319 9.592 10.768 1.00 93.25 96 ALA A CA 1
ATOM 740 C C . ALA A 1 96 ? -12.868 9.438 10.271 1.00 93.25 96 ALA A C 1
ATOM 742 O O . ALA A 1 96 ? -12.503 10.027 9.256 1.00 93.25 96 ALA A O 1
ATOM 743 N N . ILE A 1 97 ? -12.063 8.592 10.925 1.00 93.44 97 ILE A N 1
ATOM 744 C CA . ILE A 1 97 ? -10.689 8.273 10.497 1.00 93.44 97 ILE A CA 1
ATOM 745 C C . ILE A 1 97 ? -10.675 7.621 9.104 1.00 93.44 97 ILE A C 1
ATOM 747 O O . ILE A 1 97 ? -9.872 8.000 8.250 1.00 93.44 97 ILE A O 1
ATOM 751 N N . ILE A 1 98 ? -11.589 6.681 8.841 1.00 93.50 98 ILE A N 1
ATOM 752 C CA . ILE A 1 98 ? -11.723 6.042 7.521 1.00 93.50 98 ILE A CA 1
ATOM 753 C C . ILE A 1 98 ? -12.109 7.072 6.451 1.00 93.50 98 ILE A C 1
ATOM 755 O O . ILE A 1 98 ? -11.524 7.090 5.367 1.00 93.50 98 ILE A O 1
ATOM 759 N N . VAL A 1 99 ? -13.063 7.954 6.763 1.00 94.69 99 VAL A N 1
ATOM 760 C CA . VAL A 1 99 ? -13.505 9.022 5.853 1.00 94.69 99 VAL A CA 1
ATOM 761 C C . VAL A 1 99 ? -12.362 9.988 5.535 1.00 94.69 99 VAL A C 1
ATOM 763 O O . VAL A 1 99 ? -12.206 10.365 4.377 1.00 94.69 99 VAL A O 1
ATOM 766 N N . LEU A 1 100 ? -11.522 10.340 6.513 1.00 93.62 100 LEU A N 1
ATOM 767 C CA . LEU A 1 100 ? -10.327 11.161 6.282 1.00 93.62 100 LEU A CA 1
ATOM 768 C C . LEU A 1 100 ? -9.336 10.485 5.326 1.00 93.62 100 LEU A C 1
ATOM 770 O O . LEU A 1 100 ? -8.813 11.137 4.423 1.00 93.62 100 LEU A O 1
ATOM 774 N N . GLY A 1 101 ? -9.108 9.178 5.480 1.00 92.19 101 GLY A N 1
ATOM 775 C CA . GLY A 1 101 ? -8.277 8.411 4.551 1.00 92.19 101 GLY A CA 1
ATOM 776 C C . GLY A 1 101 ? -8.831 8.427 3.122 1.00 92.19 101 GLY A C 1
ATOM 777 O O . GLY A 1 101 ? -8.079 8.618 2.165 1.00 92.19 101 GLY A O 1
ATOM 778 N N . LEU A 1 102 ? -10.150 8.266 2.975 1.00 94.06 102 LEU A N 1
ATOM 779 C CA . LEU A 1 102 ? -10.843 8.328 1.681 1.00 94.06 102 LEU A CA 1
ATOM 780 C C . LEU A 1 102 ? -10.722 9.718 1.056 1.00 94.06 102 LEU A C 1
ATOM 782 O O . LEU A 1 102 ? -10.367 9.839 -0.115 1.00 94.06 102 LEU A O 1
ATOM 786 N N . ALA A 1 103 ? -10.957 10.762 1.850 1.00 94.25 103 ALA A N 1
ATOM 787 C CA . ALA A 1 103 ? -10.812 12.142 1.418 1.00 94.25 103 ALA A CA 1
ATOM 788 C C . ALA A 1 103 ? -9.385 12.429 0.931 1.00 94.25 103 ALA A C 1
ATOM 790 O O . ALA A 1 103 ? -9.228 13.054 -0.112 1.00 94.25 103 ALA A O 1
ATOM 791 N N . ASN A 1 104 ? -8.353 11.921 1.616 1.00 93.25 104 ASN A N 1
ATOM 792 C CA . ASN A 1 104 ? -6.965 12.085 1.181 1.00 93.25 104 ASN A CA 1
ATOM 793 C C . ASN A 1 104 ? -6.736 11.519 -0.228 1.00 93.25 104 ASN A C 1
ATOM 795 O O . ASN A 1 104 ? -6.151 12.202 -1.062 1.00 93.25 104 ASN A O 1
ATOM 799 N N . LEU A 1 105 ? -7.227 10.307 -0.514 1.00 92.81 105 LEU A N 1
ATOM 800 C CA . LEU A 1 105 ? -7.096 9.705 -1.843 1.00 92.81 105 LEU A CA 1
ATOM 801 C C . LEU A 1 105 ? -7.863 10.501 -2.906 1.00 92.81 105 LEU A C 1
ATOM 803 O O . LEU A 1 105 ? -7.319 10.762 -3.974 1.00 92.81 105 LEU A O 1
ATOM 807 N N . ILE A 1 106 ? -9.095 10.915 -2.598 1.00 93.62 106 ILE A N 1
ATOM 808 C CA . ILE A 1 106 ? -9.935 11.711 -3.503 1.00 93.62 106 ILE A CA 1
ATOM 809 C C . ILE A 1 106 ? -9.245 13.036 -3.842 1.00 93.62 106 ILE A C 1
ATOM 811 O O . ILE A 1 106 ? -9.147 13.392 -5.013 1.00 93.62 106 ILE A O 1
ATOM 815 N N . VAL A 1 107 ? -8.713 13.735 -2.838 1.00 94.25 107 VAL A N 1
ATOM 816 C CA . VAL A 1 107 ? -8.019 15.016 -3.014 1.00 94.25 107 VAL A CA 1
ATOM 817 C C . VAL A 1 107 ? -6.822 14.890 -3.957 1.00 94.25 107 VAL A C 1
ATOM 819 O O . VAL A 1 107 ? -6.624 15.797 -4.757 1.00 94.25 107 VAL A O 1
ATOM 822 N N . GLN A 1 108 ? -6.087 13.769 -3.947 1.00 90.75 108 GLN A N 1
ATOM 823 C CA . GLN A 1 108 ? -4.964 13.581 -4.878 1.00 90.75 108 GLN A CA 1
ATOM 824 C C . GLN A 1 108 ? -5.379 13.566 -6.356 1.00 90.75 108 GLN A C 1
ATOM 826 O O . GLN A 1 108 ? -4.544 13.847 -7.206 1.00 90.75 108 GLN A O 1
ATOM 831 N N . PHE A 1 109 ? -6.636 13.247 -6.684 1.00 89.38 109 PHE A N 1
ATOM 832 C CA . PHE A 1 109 ? -7.127 13.305 -8.068 1.00 89.38 109 PHE A CA 1
ATOM 833 C C . PHE A 1 109 ? -7.526 14.717 -8.506 1.00 89.38 109 PHE A C 1
ATOM 835 O O . PHE A 1 109 ? -7.534 15.003 -9.701 1.00 89.38 109 PHE A O 1
ATOM 842 N N . PHE A 1 110 ? -7.878 15.585 -7.556 1.00 87.00 110 PHE A N 1
ATOM 843 C CA . PHE A 1 110 ? -8.292 16.962 -7.831 1.00 87.00 110 PHE A CA 1
ATOM 844 C C . PHE A 1 110 ? -7.133 17.969 -7.739 1.00 87.00 110 PHE A C 1
ATOM 846 O O . PHE A 1 110 ? -7.221 19.031 -8.354 1.00 87.00 110 PHE A O 1
ATOM 853 N N . LEU A 1 111 ? -6.074 17.650 -6.981 1.00 72.94 111 LEU A N 1
ATOM 854 C CA . LEU A 1 111 ? -4.899 18.493 -6.702 1.00 72.94 111 LEU A CA 1
ATOM 855 C C . LEU A 1 111 ? -3.589 17.713 -6.854 1.00 72.94 111 LEU A C 1
ATOM 857 O O . LEU A 1 111 ? -2.602 18.260 -7.390 1.00 72.94 111 LEU A O 1
#

Solvent-accessible surface area (backbone atoms only — not comparable to full-atom values): 6144 Å² total; per-residue (Å²): 105,86,77,53,50,60,54,53,53,50,52,53,45,42,57,50,36,29,69,75,67,72,36,74,73,86,46,73,65,61,52,49,53,52,52,49,50,55,52,47,51,51,51,50,39,58,75,77,56,73,51,63,67,58,54,49,53,54,52,49,30,56,51,37,26,49,66,65,27,38,48,56,38,50,54,51,53,52,52,32,51,76,69,70,67,66,46,70,71,62,51,51,54,40,51,50,47,32,49,50,29,51,47,53,40,55,46,62,77,79,104

Nearest PDB structures (foldseek):
  3sjr-assembly1_B  TM=4.224E-01  e=1.555E+00  Chromobacterium violaceum

Mean predicted aligned error: 6.32 Å

Radius of gyration: 18.87 Å; Cα contacts (8 Å, |Δi|>4): 53; chains: 1; bounding box: 43×41×44 Å

Organism: NCBI:txid89673

Foldseek 3Di:
DVVVVVVVLLVVLQVVCCVPVVDSDPDPVVSVVSVCVVVVVVVVCVVPPVPPVLCCQQVCLVCCLPPVQPPVLVVVQVVCVVVVNDDPVSNVVSVVSNVVSVVSNVVSVVD

pLDDT: mean 86.82, std 7.55, range [62.88, 94.69]